Protein AF-A0A401YD16-F1 (afdb_monomer)

Sequence (70 aa):
MWESPGVVPQEGVTCKVVDHPHVGTLTLDCDVLHAAGSDLRVIVHTAEPDTPDAERLALLGVLGTRSLTG

Organism: NCBI:txid516124

Mean predicted aligned error: 8.51 Å

pLDDT: mean 82.09, std 14.61, range [42.56, 94.62]

InterPro domains:
  IPR041413 MmyB-like transcription regulator ligand binding [PF17765] (2-60)

Structure (mmCIF, N/CA/C/O backbone):
data_AF-A0A401YD16-F1
#
_entry.id   AF-A0A401YD16-F1
#
loop_
_atom_site.group_PDB
_atom_site.id
_atom_site.type_symbol
_atom_site.label_atom_id
_atom_site.label_alt_id
_atom_site.label_comp_id
_atom_site.label_asym_id
_atom_site.label_entity_id
_atom_site.label_seq_id
_atom_site.pdbx_PDB_ins_code
_atom_site.Cartn_x
_atom_site.Cartn_y
_atom_site.Cartn_z
_atom_site.occupancy
_atom_site.B_iso_or_equiv
_atom_site.auth_seq_id
_atom_site.auth_comp_id
_atom_site.auth_asym_id
_atom_site.auth_atom_id
_atom_site.pdbx_PDB_model_num
ATOM 1 N N . MET A 1 1 ? 4.326 27.426 -19.522 1.00 45.56 1 MET A N 1
ATOM 2 C CA . MET A 1 1 ? 5.294 26.313 -19.595 1.00 45.56 1 MET A CA 1
ATOM 3 C C . MET A 1 1 ? 5.530 25.892 -18.156 1.00 45.56 1 MET A C 1
ATOM 5 O O . MET A 1 1 ? 5.801 26.768 -17.350 1.00 45.56 1 MET A O 1
ATOM 9 N N . TRP A 1 2 ? 5.232 24.647 -17.789 1.00 62.03 2 TRP A N 1
ATOM 10 C CA . TRP A 1 2 ? 5.231 24.223 -16.384 1.00 62.03 2 TRP A CA 1
ATOM 11 C C . TRP A 1 2 ? 6.678 24.108 -15.889 1.00 62.03 2 TRP A C 1
ATOM 13 O O . TRP A 1 2 ? 7.368 23.150 -16.225 1.00 62.03 2 TRP A O 1
ATOM 23 N N . GLU A 1 3 ? 7.149 25.087 -15.119 1.00 62.09 3 GLU A N 1
ATOM 24 C CA . GLU A 1 3 ? 8.403 24.977 -14.372 1.00 62.09 3 GLU A CA 1
ATOM 25 C C . GLU A 1 3 ? 8.101 24.257 -13.059 1.00 62.09 3 GLU A C 1
ATOM 27 O O . GLU A 1 3 ? 7.789 24.866 -12.038 1.00 62.09 3 GLU A O 1
ATOM 32 N N . SER A 1 4 ? 8.104 22.926 -13.112 1.00 70.00 4 SER A N 1
ATOM 33 C CA . SER A 1 4 ? 8.062 22.111 -11.898 1.00 70.00 4 SER A CA 1
ATOM 34 C C . SER A 1 4 ? 9.501 21.983 -11.395 1.00 70.00 4 SER A C 1
ATOM 36 O O . SER A 1 4 ? 10.364 21.639 -12.210 1.00 70.00 4 SER A O 1
ATOM 38 N N . PRO A 1 5 ? 9.798 22.246 -10.109 1.00 60.31 5 PRO A N 1
ATOM 39 C CA . PRO A 1 5 ? 11.126 21.983 -9.562 1.00 60.31 5 PRO A CA 1
ATOM 40 C C . PRO A 1 5 ? 11.503 20.536 -9.882 1.00 60.31 5 PRO A C 1
ATOM 42 O O . PRO A 1 5 ? 10.648 19.654 -9.795 1.00 60.31 5 PRO A O 1
ATOM 45 N N . GLY A 1 6 ? 12.744 20.319 -10.330 1.00 56.72 6 GLY A N 1
ATOM 46 C CA . GLY A 1 6 ? 13.200 19.032 -10.851 1.00 56.72 6 GLY A CA 1
ATOM 47 C C . GLY A 1 6 ? 12.867 17.899 -9.887 1.00 56.72 6 GLY A C 1
ATOM 48 O O . GLY A 1 6 ? 13.518 17.750 -8.857 1.00 56.72 6 GLY A O 1
ATOM 49 N N . VAL A 1 7 ? 11.827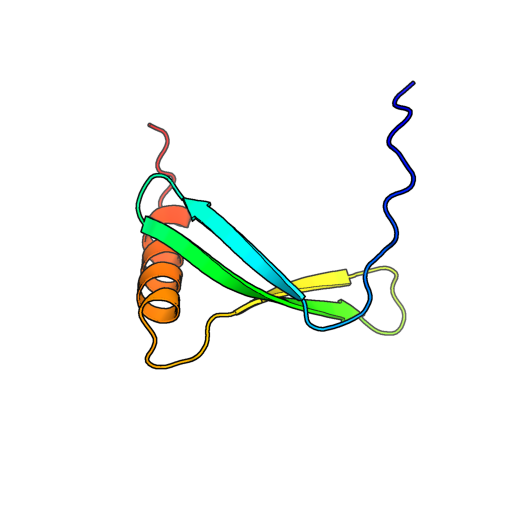 17.126 -10.212 1.00 63.03 7 VAL A N 1
ATOM 50 C CA . VAL A 1 7 ? 11.464 15.918 -9.475 1.00 63.03 7 VAL A CA 1
ATOM 51 C C . VAL A 1 7 ? 12.603 14.938 -9.691 1.00 63.03 7 VAL A C 1
ATOM 53 O O . VAL A 1 7 ? 12.780 14.410 -10.789 1.00 63.03 7 VAL A O 1
ATOM 56 N N . VAL A 1 8 ? 13.407 14.736 -8.652 1.00 63.06 8 VAL A N 1
ATOM 57 C CA . VAL A 1 8 ? 14.413 13.681 -8.654 1.00 63.06 8 VAL A CA 1
ATOM 58 C C . VAL A 1 8 ? 13.681 12.344 -8.515 1.00 63.06 8 VAL A C 1
ATOM 60 O O . VAL A 1 8 ? 12.866 12.193 -7.603 1.00 63.06 8 VAL A O 1
ATOM 63 N N . PRO A 1 9 ? 13.908 11.370 -9.412 1.00 57.06 9 PRO A N 1
ATOM 64 C CA . PRO A 1 9 ? 13.451 10.010 -9.181 1.00 57.06 9 PRO A CA 1
ATOM 65 C C . PRO A 1 9 ? 14.106 9.508 -7.894 1.00 57.06 9 PRO A C 1
ATOM 67 O O . PRO A 1 9 ? 15.330 9.453 -7.806 1.00 57.06 9 PRO A O 1
ATOM 70 N N . GLN A 1 10 ? 13.304 9.194 -6.882 1.00 61.47 10 GLN A N 1
ATOM 71 C CA . GLN A 1 10 ? 13.812 8.577 -5.665 1.00 61.47 10 GLN A CA 1
ATOM 72 C C . GLN A 1 10 ? 13.908 7.070 -5.930 1.00 61.47 10 GLN A C 1
ATOM 74 O O . GLN A 1 10 ? 12.888 6.413 -6.131 1.00 61.47 10 GLN A O 1
ATOM 79 N N . GLU A 1 11 ? 15.127 6.541 -6.022 1.00 57.75 11 GLU A N 1
ATOM 80 C CA . GLU A 1 11 ? 15.370 5.108 -6.222 1.00 57.75 11 GLU A CA 1
ATOM 81 C C . GLU A 1 11 ? 15.390 4.401 -4.854 1.00 57.75 11 GLU A C 1
ATOM 83 O O . GLU A 1 11 ? 16.200 4.749 -3.995 1.00 57.75 11 GLU A O 1
ATOM 88 N N . GLY A 1 12 ? 14.488 3.435 -4.631 1.00 63.81 12 GLY A N 1
ATOM 89 C CA . GLY A 1 12 ? 14.424 2.615 -3.408 1.00 63.81 12 GLY A CA 1
ATOM 90 C C . GLY A 1 12 ? 13.023 2.473 -2.798 1.00 63.81 12 GLY A C 1
ATOM 91 O O . GLY A 1 12 ? 12.068 3.080 -3.279 1.00 63.81 12 GLY A O 1
ATOM 92 N N . VAL A 1 13 ? 12.924 1.669 -1.730 1.00 61.56 13 VAL A N 1
ATOM 93 C CA . VAL A 1 13 ? 11.707 1.527 -0.909 1.00 61.56 13 VAL A CA 1
ATOM 94 C C . VAL A 1 13 ? 11.446 2.856 -0.203 1.00 61.56 13 VAL A C 1
ATOM 96 O O . VAL A 1 13 ? 12.306 3.349 0.529 1.00 61.56 13 VAL A O 1
ATOM 99 N N . THR A 1 14 ? 10.286 3.464 -0.437 1.00 80.50 14 THR A N 1
ATOM 100 C CA . THR A 1 14 ? 9.911 4.741 0.187 1.00 80.50 14 THR A CA 1
ATOM 101 C C . THR A 1 14 ? 8.568 4.641 0.893 1.00 80.50 14 THR A C 1
ATOM 103 O O . THR A 1 14 ? 7.602 4.143 0.325 1.00 80.50 14 THR A O 1
ATOM 106 N N . CYS A 1 15 ? 8.486 5.125 2.133 1.00 87.25 15 CYS A N 1
ATOM 107 C CA . CYS A 1 15 ? 7.229 5.165 2.870 1.00 87.25 15 CYS A CA 1
ATOM 108 C C . CYS A 1 15 ? 6.402 6.385 2.444 1.00 87.25 15 CYS A C 1
ATOM 110 O O . CYS A 1 15 ? 6.861 7.529 2.489 1.00 87.25 15 CYS A O 1
ATOM 112 N N . LYS A 1 16 ? 5.148 6.141 2.075 1.00 88.44 16 LYS A N 1
ATOM 113 C CA . LYS A 1 16 ? 4.172 7.142 1.661 1.00 88.44 16 LYS A CA 1
ATOM 114 C C . LYS A 1 16 ? 2.983 7.117 2.602 1.00 88.44 16 LYS A C 1
ATOM 116 O O . LYS A 1 16 ? 2.358 6.082 2.799 1.00 88.44 16 LYS A O 1
ATOM 121 N N . VAL A 1 17 ? 2.630 8.288 3.120 1.00 92.44 17 VAL A N 1
ATOM 122 C CA . VAL A 1 17 ? 1.403 8.472 3.895 1.00 92.44 17 VAL A CA 1
ATOM 123 C C . VAL A 1 17 ? 0.324 9.041 2.978 1.00 92.44 17 VAL A C 1
ATOM 125 O O . VAL A 1 17 ? 0.550 10.038 2.291 1.00 92.44 17 VAL A O 1
ATOM 128 N N . VAL A 1 18 ? -0.840 8.397 2.944 1.00 90.50 18 VAL A N 1
ATOM 129 C CA . VAL A 1 18 ? -1.994 8.796 2.128 1.00 90.50 18 VAL A CA 1
ATOM 130 C C . VAL A 1 18 ? -3.181 9.050 3.041 1.00 90.50 18 VAL A C 1
ATOM 132 O O . VAL A 1 18 ? -3.570 8.171 3.800 1.00 90.50 18 VAL A O 1
ATOM 135 N N . ASP A 1 19 ? -3.781 10.232 2.945 1.00 93.12 19 ASP A N 1
ATOM 136 C CA . ASP A 1 19 ? -5.068 10.528 3.575 1.00 93.12 19 ASP A CA 1
ATOM 137 C C . ASP A 1 19 ? -6.195 10.180 2.593 1.00 93.12 19 ASP A C 1
ATOM 139 O O . ASP A 1 19 ? -6.377 10.862 1.580 1.00 93.12 19 ASP A O 1
ATOM 143 N N . HIS A 1 20 ? -6.889 9.061 2.831 1.00 87.44 20 HIS A N 1
ATOM 144 C CA . HIS A 1 20 ? -7.966 8.595 1.964 1.00 87.44 20 HIS A CA 1
ATOM 145 C C . HIS A 1 20 ? -9.346 8.875 2.586 1.00 87.44 20 HIS A C 1
ATOM 147 O O . HIS A 1 20 ? -9.627 8.389 3.685 1.00 87.44 20 HIS A O 1
ATOM 153 N N . PRO A 1 21 ? -10.280 9.527 1.862 1.00 88.50 21 PRO A N 1
ATOM 154 C CA . PRO A 1 21 ? -11.545 10.017 2.426 1.00 88.50 21 PRO A CA 1
ATOM 155 C C . PRO A 1 21 ? -12.450 8.920 3.003 1.00 88.50 21 PRO A C 1
ATOM 157 O O . PRO A 1 21 ? -13.279 9.195 3.865 1.00 88.50 21 PRO A O 1
ATOM 160 N N . HIS A 1 22 ? -12.305 7.678 2.534 1.00 87.12 22 HIS A N 1
ATOM 161 C CA . HIS A 1 22 ? -13.154 6.560 2.958 1.00 87.12 22 HIS A CA 1
ATOM 162 C C . HIS A 1 22 ? -12.471 5.543 3.875 1.00 87.12 22 HIS A C 1
ATOM 164 O O . HIS A 1 22 ? -13.172 4.817 4.572 1.00 87.12 22 HIS A O 1
ATOM 170 N N . VAL A 1 23 ? -11.136 5.454 3.869 1.00 89.00 23 VAL A N 1
ATOM 171 C CA . VAL A 1 23 ? -10.409 4.445 4.674 1.00 89.00 23 VAL A CA 1
ATOM 172 C C . VAL A 1 23 ? -9.457 5.069 5.697 1.00 89.00 23 VAL A C 1
ATOM 174 O O . VAL A 1 23 ? -8.843 4.347 6.479 1.00 89.00 23 VAL A O 1
ATOM 177 N N . GLY A 1 24 ? -9.390 6.403 5.741 1.00 89.94 24 GLY A N 1
ATOM 178 C CA . GLY A 1 24 ? -8.537 7.166 6.641 1.00 89.94 24 GLY A CA 1
ATOM 179 C C . GLY A 1 24 ? -7.085 7.230 6.173 1.00 89.94 24 GLY A C 1
ATOM 180 O O . GLY A 1 24 ? -6.766 6.967 5.012 1.00 89.94 24 GLY A O 1
ATOM 181 N N . THR A 1 25 ? -6.205 7.603 7.100 1.00 93.75 25 THR A N 1
ATOM 182 C CA . THR A 1 25 ? -4.763 7.660 6.860 1.00 93.75 25 THR A CA 1
ATOM 183 C C . THR A 1 25 ? -4.169 6.258 6.732 1.00 93.75 25 THR A C 1
ATOM 185 O O . THR A 1 25 ? -4.432 5.385 7.560 1.00 93.75 25 THR A O 1
ATOM 188 N N . LEU A 1 26 ? -3.350 6.078 5.701 1.00 93.19 26 LEU A N 1
ATOM 189 C CA . LEU A 1 26 ? -2.649 4.852 5.338 1.00 93.19 26 LEU A CA 1
ATOM 190 C C . LEU A 1 26 ? -1.152 5.120 5.256 1.00 93.19 26 LEU A C 1
ATOM 192 O O . LEU A 1 26 ? -0.754 6.078 4.588 1.00 93.19 26 LEU A O 1
ATOM 196 N N . THR A 1 27 ? -0.333 4.247 5.834 1.00 94.25 27 THR A N 1
ATOM 197 C CA . THR A 1 27 ? 1.107 4.205 5.546 1.00 94.25 27 THR A CA 1
ATOM 198 C C . THR A 1 27 ? 1.390 3.062 4.584 1.00 94.25 27 THR A C 1
ATOM 200 O O . THR A 1 27 ? 0.978 1.932 4.832 1.00 94.25 27 THR A O 1
ATOM 203 N N . LEU A 1 28 ? 2.057 3.361 3.471 1.00 93.06 28 LEU A N 1
ATOM 204 C CA . LEU A 1 28 ? 2.361 2.397 2.420 1.00 93.06 28 LEU A CA 1
ATOM 205 C C . LEU A 1 28 ? 3.842 2.432 2.076 1.00 93.06 28 LEU A C 1
ATOM 207 O O . LEU A 1 28 ? 4.402 3.504 1.846 1.00 93.06 28 LEU A O 1
ATOM 211 N N . ASP A 1 29 ? 4.445 1.264 1.950 1.00 92.19 29 ASP A N 1
ATOM 212 C CA . ASP A 1 29 ? 5.738 1.120 1.307 1.00 92.19 29 ASP A CA 1
ATOM 213 C C . ASP A 1 29 ? 5.560 1.207 -0.204 1.00 92.19 29 ASP A C 1
ATOM 215 O O . ASP A 1 29 ? 4.585 0.718 -0.782 1.00 92.19 29 ASP A O 1
ATOM 219 N N . CYS A 1 30 ? 6.474 1.920 -0.844 1.00 91.44 30 CYS A N 1
ATOM 220 C CA . CYS A 1 30 ? 6.472 2.143 -2.274 1.00 91.44 30 CYS A CA 1
ATOM 221 C C . CYS A 1 30 ? 7.737 1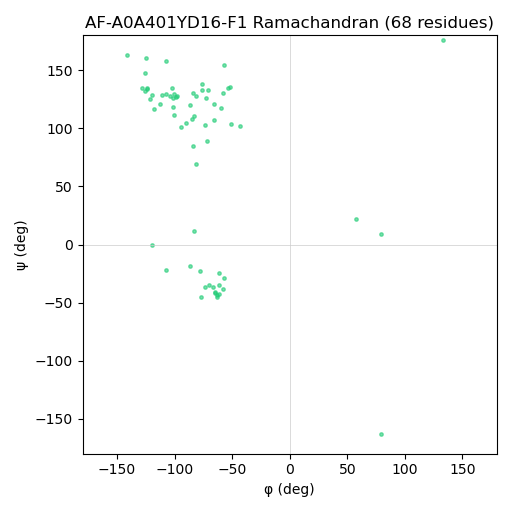.548 -2.865 1.00 91.44 30 CYS A C 1
ATOM 223 O O . CYS A 1 30 ? 8.834 2.049 -2.613 1.00 91.44 30 CYS A O 1
ATOM 225 N N . ASP A 1 31 ? 7.554 0.552 -3.715 1.00 89.56 31 ASP A N 1
ATOM 226 C CA . ASP A 1 31 ? 8.625 -0.069 -4.476 1.00 89.56 31 ASP A CA 1
ATOM 227 C C . ASP A 1 31 ? 8.526 0.352 -5.935 1.00 89.56 31 ASP A C 1
ATOM 229 O O . ASP A 1 31 ? 7.471 0.233 -6.563 1.00 89.56 31 ASP A O 1
ATOM 233 N N . VAL A 1 32 ? 9.633 0.829 -6.501 1.00 88.88 32 VAL A N 1
ATOM 234 C CA . VAL A 1 32 ? 9.732 1.097 -7.938 1.00 88.88 32 VAL A CA 1
ATOM 235 C C . VAL A 1 32 ? 10.483 -0.052 -8.594 1.00 88.88 32 VAL A C 1
ATOM 237 O O . VAL A 1 32 ? 11.681 -0.232 -8.391 1.00 88.88 32 VAL A O 1
ATOM 240 N N . LEU A 1 33 ? 9.771 -0.830 -9.402 1.00 89.44 33 LEU A N 1
ATOM 241 C CA . LEU A 1 33 ? 10.313 -1.959 -10.144 1.00 89.44 33 LEU A CA 1
ATOM 242 C C . LEU A 1 33 ? 10.565 -1.554 -11.597 1.00 89.44 33 LEU A C 1
ATOM 244 O O . LEU A 1 33 ? 9.685 -1.019 -12.276 1.00 89.44 33 LEU A O 1
ATOM 248 N N . HIS A 1 34 ? 11.768 -1.838 -12.088 1.00 89.94 34 HIS A N 1
ATOM 249 C CA . HIS A 1 34 ? 12.169 -1.566 -13.466 1.00 89.94 34 HIS A CA 1
ATOM 250 C C . HIS A 1 34 ? 12.047 -2.833 -14.315 1.00 89.94 34 HIS A C 1
ATOM 252 O O . HIS A 1 34 ? 12.616 -3.872 -13.977 1.00 89.94 34 HIS A O 1
ATOM 258 N N . ALA A 1 35 ? 11.331 -2.750 -15.438 1.00 90.00 35 ALA A N 1
ATOM 259 C CA . ALA A 1 35 ? 11.226 -3.862 -16.376 1.00 90.00 35 ALA A CA 1
ATOM 260 C C . ALA A 1 35 ? 12.421 -3.848 -17.342 1.00 90.00 35 ALA A C 1
ATOM 262 O O . ALA A 1 35 ? 12.519 -2.988 -18.221 1.00 90.00 35 ALA A O 1
ATOM 263 N N . ALA A 1 36 ? 13.336 -4.805 -17.171 1.00 90.38 36 ALA A N 1
ATOM 264 C CA . ALA A 1 36 ? 14.564 -4.893 -17.956 1.00 90.38 36 ALA A CA 1
ATOM 265 C C . ALA A 1 36 ? 14.293 -4.888 -19.473 1.00 90.38 36 ALA A C 1
ATOM 267 O O . ALA A 1 36 ? 13.423 -5.604 -19.965 1.00 90.38 36 ALA A O 1
ATOM 268 N N . GLY A 1 37 ? 15.067 -4.090 -20.214 1.00 90.38 37 GLY A N 1
ATOM 269 C CA . GLY A 1 37 ? 14.929 -3.962 -21.669 1.00 90.38 37 GLY A CA 1
ATOM 270 C C . GLY A 1 37 ? 13.788 -3.048 -22.128 1.00 90.38 37 GLY A C 1
ATOM 271 O O . GLY A 1 37 ? 13.497 -3.007 -23.320 1.00 90.38 37 GLY A O 1
ATOM 272 N N . SER A 1 38 ? 13.155 -2.311 -21.214 1.00 89.81 38 SER A N 1
ATOM 273 C CA . SER A 1 38 ? 12.139 -1.309 -21.536 1.00 89.81 38 SER A CA 1
ATOM 274 C C . SER A 1 38 ? 12.276 -0.077 -20.646 1.00 89.81 38 SER A C 1
ATOM 276 O O . SER A 1 38 ? 12.861 -0.141 -19.567 1.00 89.81 38 SER A O 1
ATOM 278 N N . ASP A 1 39 ? 11.655 1.023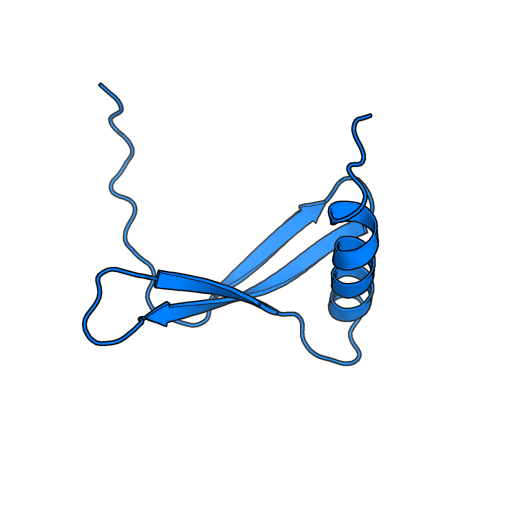 -21.062 1.00 88.62 39 ASP A N 1
ATOM 279 C CA . ASP A 1 39 ? 11.513 2.221 -20.230 1.00 88.62 39 ASP A CA 1
ATOM 280 C C . ASP A 1 39 ? 10.312 2.134 -19.262 1.00 88.62 39 ASP A C 1
ATOM 282 O O . ASP A 1 39 ? 9.915 3.132 -18.656 1.00 88.62 39 ASP A O 1
ATOM 286 N N . LEU A 1 40 ? 9.709 0.947 -19.100 1.00 90.00 40 LEU A N 1
ATOM 287 C CA . LEU A 1 40 ? 8.580 0.732 -18.199 1.00 90.00 40 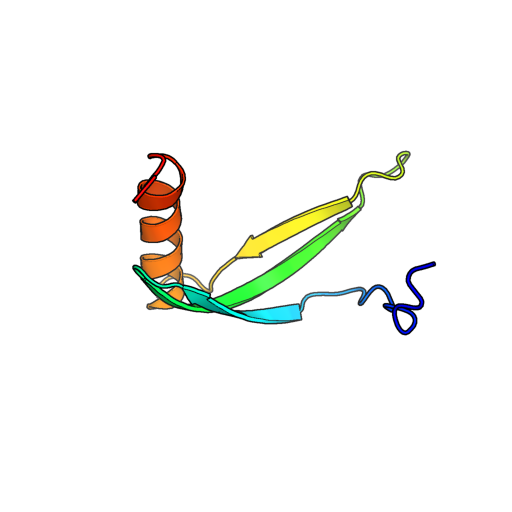LEU A CA 1
ATOM 288 C C . LEU A 1 40 ? 9.041 0.678 -16.737 1.00 90.00 40 LEU A C 1
ATOM 290 O O . LEU A 1 40 ? 9.965 -0.054 -16.368 1.00 90.00 40 LEU A O 1
ATOM 294 N N . ARG A 1 41 ? 8.319 1.413 -15.888 1.00 88.62 41 ARG A N 1
ATOM 295 C CA . ARG A 1 41 ? 8.463 1.403 -14.430 1.00 88.62 41 ARG A CA 1
ATOM 296 C C . ARG A 1 41 ? 7.119 1.072 -13.798 1.00 88.62 41 ARG A C 1
ATOM 298 O O . ARG A 1 41 ? 6.104 1.650 -14.182 1.00 88.62 41 ARG A O 1
ATOM 305 N N . VAL A 1 42 ? 7.120 0.164 -12.832 1.00 90.25 42 VAL A N 1
ATOM 306 C CA . VAL A 1 42 ? 5.939 -0.202 -12.044 1.00 90.25 42 VAL A CA 1
ATOM 307 C C . VAL A 1 42 ? 6.143 0.306 -10.628 1.00 90.25 42 VAL A C 1
ATOM 309 O O . VAL A 1 42 ? 7.180 0.042 -10.030 1.00 90.25 42 VAL A O 1
ATOM 312 N N . ILE A 1 43 ? 5.161 1.029 -10.099 1.00 89.75 43 ILE A N 1
ATOM 313 C CA . ILE A 1 43 ? 5.149 1.447 -8.698 1.00 89.75 43 ILE A CA 1
ATOM 314 C C . ILE A 1 43 ? 4.199 0.511 -7.965 1.00 89.75 43 ILE A C 1
ATOM 316 O O . ILE A 1 43 ? 3.015 0.445 -8.299 1.00 89.75 43 ILE A O 1
ATOM 320 N N . VAL A 1 44 ? 4.724 -0.222 -6.994 1.00 91.31 44 VAL A N 1
ATOM 321 C CA . VAL A 1 44 ? 3.951 -1.115 -6.136 1.00 91.31 44 VAL A CA 1
ATOM 322 C C . VAL A 1 44 ? 3.753 -0.425 -4.797 1.00 91.31 44 VAL A C 1
ATOM 324 O O . VAL A 1 44 ? 4.686 0.160 -4.255 1.00 91.31 44 VAL A O 1
ATOM 327 N N . HIS A 1 45 ? 2.524 -0.467 -4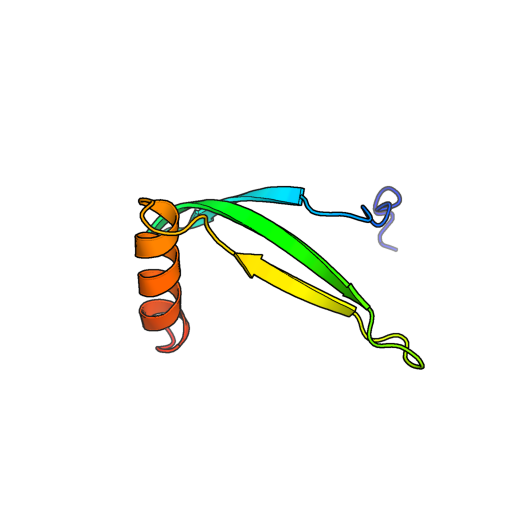.292 1.00 91.94 45 HIS A N 1
ATOM 328 C CA . HIS A 1 45 ? 2.183 0.026 -2.966 1.00 91.94 45 HIS A CA 1
ATOM 329 C C . HIS A 1 45 ? 1.793 -1.151 -2.080 1.00 91.94 45 HIS A C 1
ATOM 331 O O . HIS A 1 45 ? 0.845 -1.872 -2.401 1.00 91.94 45 HIS A O 1
ATOM 337 N N . THR A 1 46 ? 2.514 -1.336 -0.980 1.00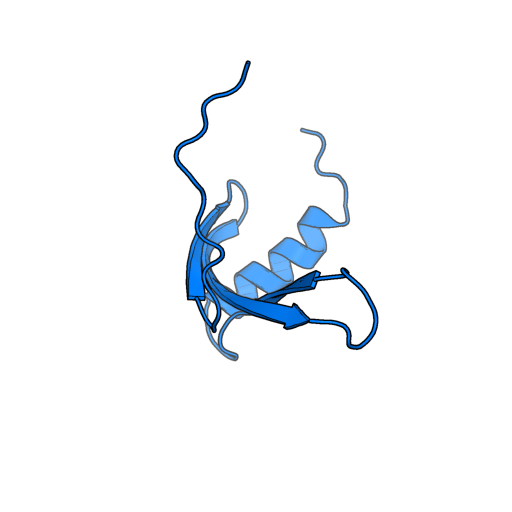 92.62 46 THR A N 1
ATOM 338 C CA . THR A 1 46 ? 2.287 -2.411 -0.011 1.00 92.62 46 THR A CA 1
ATOM 339 C C . THR A 1 46 ? 2.088 -1.849 1.387 1.00 92.62 46 THR A C 1
ATOM 341 O O . THR A 1 46 ? 2.460 -0.717 1.674 1.00 92.62 46 THR A O 1
ATOM 344 N N . ALA A 1 47 ? 1.484 -2.647 2.257 1.00 94.31 47 ALA A N 1
ATOM 345 C CA . ALA A 1 47 ? 1.425 -2.393 3.688 1.00 94.31 47 ALA A CA 1
ATOM 346 C C . ALA A 1 47 ? 1.959 -3.631 4.412 1.00 94.31 47 ALA A C 1
ATOM 348 O O . ALA A 1 47 ? 1.772 -4.750 3.924 1.00 94.31 47 ALA A O 1
ATOM 349 N N . GLU A 1 48 ? 2.597 -3.428 5.562 1.00 91.94 48 GLU A N 1
ATOM 350 C CA . GLU A 1 48 ? 3.090 -4.524 6.396 1.00 91.94 48 GLU A CA 1
ATOM 351 C C . GLU A 1 48 ? 1.921 -5.460 6.781 1.00 91.94 48 GLU A C 1
ATOM 353 O O . GLU A 1 48 ? 0.873 -4.968 7.222 1.00 91.94 48 GLU A O 1
ATOM 358 N N . PRO A 1 49 ? 2.043 -6.788 6.602 1.00 91.06 49 PRO A N 1
ATOM 359 C CA . PRO A 1 49 ? 1.006 -7.745 6.980 1.00 91.06 49 PRO A CA 1
ATOM 360 C C . PRO A 1 49 ? 0.625 -7.651 8.463 1.00 91.06 49 PRO A C 1
ATOM 362 O O . PRO A 1 49 ? 1.406 -7.215 9.303 1.00 91.06 49 PRO A O 1
ATOM 365 N N . ASP A 1 50 ? -0.606 -8.062 8.777 1.00 92.94 50 ASP A N 1
ATOM 366 C CA . ASP A 1 50 ? -1.168 -8.041 10.137 1.00 92.94 50 ASP A CA 1
ATOM 367 C C . ASP A 1 50 ? -1.187 -6.644 10.803 1.00 92.94 50 ASP A C 1
ATOM 369 O O . ASP A 1 50 ? -1.286 -6.519 12.026 1.00 92.94 50 ASP A O 1
ATOM 373 N N . THR A 1 51 ? -1.140 -5.573 9.999 1.00 93.56 51 THR A N 1
ATOM 374 C CA . THR A 1 51 ? -1.296 -4.186 10.460 1.00 93.56 51 THR A CA 1
ATOM 375 C C . THR A 1 51 ? -2.644 -3.578 10.050 1.00 93.56 51 THR A C 1
ATOM 377 O O . THR A 1 51 ? -3.244 -3.991 9.052 1.00 93.56 51 THR A O 1
ATOM 380 N N . PRO A 1 52 ? -3.115 -2.523 10.748 1.00 94.12 52 PRO A N 1
ATOM 381 C CA . PRO A 1 52 ? -4.302 -1.775 10.331 1.00 94.12 52 PRO A CA 1
ATOM 382 C C . PRO A 1 52 ? -4.192 -1.190 8.916 1.00 94.12 52 PRO A C 1
ATOM 384 O O . PRO A 1 52 ? -5.202 -1.018 8.236 1.00 94.12 52 PRO A O 1
ATOM 387 N N . ASP A 1 53 ? -2.978 -0.879 8.458 1.00 94.44 53 ASP A N 1
ATOM 388 C C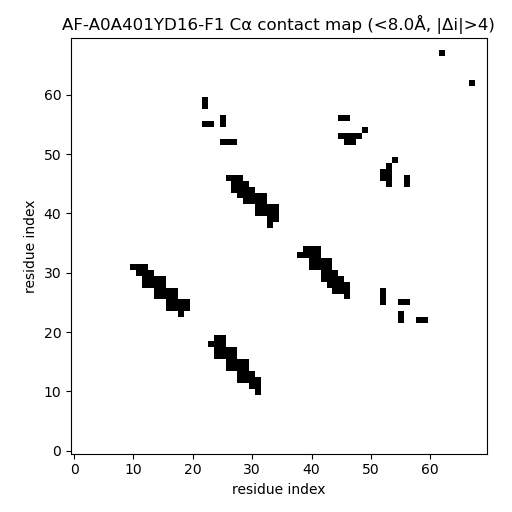A . ASP A 1 53 ? -2.755 -0.366 7.107 1.00 94.44 53 ASP A CA 1
ATOM 389 C C . ASP A 1 53 ? -2.988 -1.447 6.044 1.00 94.44 53 ASP A C 1
ATOM 391 O O . ASP A 1 53 ? -3.575 -1.147 5.004 1.00 94.44 53 ASP A O 1
ATOM 395 N N . ALA A 1 54 ? -2.659 -2.714 6.325 1.00 94.62 54 ALA A N 1
ATOM 396 C CA . ALA A 1 54 ? -2.999 -3.834 5.445 1.00 94.62 54 ALA A CA 1
ATOM 397 C C . ALA A 1 54 ? -4.517 -4.049 5.330 1.00 94.62 54 ALA A C 1
ATOM 399 O O . ALA A 1 54 ? -5.032 -4.243 4.226 1.00 94.62 54 ALA A O 1
ATOM 400 N N . GLU A 1 55 ? -5.255 -3.947 6.439 1.00 94.38 55 GLU A N 1
ATOM 401 C CA . GLU A 1 55 ? -6.721 -4.047 6.425 1.00 94.38 55 GLU A CA 1
ATOM 402 C C . GLU A 1 55 ? -7.363 -2.916 5.607 1.00 94.38 55 GLU A C 1
ATOM 404 O O . GLU A 1 55 ? -8.237 -3.151 4.767 1.00 94.38 55 GLU A O 1
ATOM 409 N N . ARG A 1 56 ? -6.904 -1.676 5.807 1.00 94.50 56 ARG A N 1
ATOM 410 C CA . ARG A 1 56 ? -7.391 -0.515 5.052 1.00 94.50 56 ARG A CA 1
ATOM 411 C C . ARG A 1 56 ? -7.004 -0.585 3.573 1.00 94.50 56 ARG A C 1
ATOM 413 O O . ARG A 1 56 ? -7.813 -0.195 2.731 1.00 94.50 56 ARG A O 1
ATOM 420 N N . LEU A 1 57 ? -5.816 -1.097 3.237 1.00 93.75 57 LEU A N 1
ATOM 421 C CA . LEU A 1 57 ? -5.389 -1.319 1.852 1.00 93.75 57 LEU A CA 1
ATOM 422 C C . LEU A 1 57 ? -6.268 -2.376 1.163 1.00 93.75 57 LEU A C 1
ATOM 424 O O . LEU A 1 57 ? -6.692 -2.176 0.023 1.00 93.75 57 LEU A O 1
ATOM 428 N N . ALA A 1 58 ? -6.619 -3.459 1.861 1.00 92.50 58 ALA A N 1
ATOM 429 C CA . ALA A 1 58 ? -7.558 -4.458 1.354 1.00 92.50 58 ALA A CA 1
ATOM 430 C C . ALA A 1 58 ? -8.957 -3.858 1.120 1.00 92.50 58 ALA A C 1
ATOM 432 O O . ALA A 1 58 ? -9.566 -4.083 0.069 1.00 92.50 58 ALA A O 1
ATOM 433 N N . LEU A 1 59 ? -9.447 -3.036 2.056 1.00 91.94 59 LEU A N 1
ATOM 434 C CA . LEU A 1 59 ? -10.712 -2.316 1.903 1.00 91.94 59 LEU A CA 1
ATOM 435 C C . LEU A 1 59 ? -10.675 -1.352 0.708 1.00 91.94 59 LEU A C 1
ATOM 437 O O . LEU A 1 59 ? -11.625 -1.313 -0.075 1.00 91.94 59 LEU A O 1
ATOM 441 N N . LEU A 1 60 ? -9.574 -0.620 0.524 1.00 91.00 60 LEU A N 1
ATOM 442 C CA . LEU A 1 60 ? -9.371 0.255 -0.628 1.00 91.00 60 LEU A CA 1
ATOM 443 C C . LEU A 1 60 ? -9.455 -0.520 -1.951 1.00 91.00 60 LEU A C 1
ATOM 445 O O . LEU A 1 60 ? -10.053 -0.019 -2.898 1.00 91.00 60 LEU A O 1
ATOM 449 N N . GLY A 1 61 ? -8.942 -1.752 -2.019 1.00 88.62 61 GLY A N 1
ATOM 450 C CA . GLY A 1 61 ? -9.082 -2.611 -3.200 1.00 88.62 61 GLY A CA 1
ATOM 451 C C . GLY A 1 61 ? -10.539 -2.953 -3.543 1.00 88.62 61 GLY A C 1
ATOM 452 O O . GLY A 1 61 ? -10.906 -3.018 -4.716 1.00 88.62 61 GLY A O 1
ATOM 453 N N . VAL A 1 62 ? -11.404 -3.109 -2.537 1.00 89.44 62 VAL A N 1
ATOM 454 C CA . VAL A 1 62 ? -12.845 -3.359 -2.731 1.00 89.44 62 VAL A CA 1
ATOM 455 C C . VAL A 1 62 ? -13.589 -2.081 -3.122 1.00 89.44 62 VAL A C 1
ATOM 457 O O . VAL A 1 62 ? -14.414 -2.094 -4.037 1.00 89.44 62 VAL A O 1
ATOM 460 N N . LEU A 1 63 ? -13.310 -0.977 -2.426 1.00 84.75 63 LEU A N 1
ATOM 461 C CA . LEU A 1 63 ? -13.981 0.306 -2.642 1.00 84.75 63 LEU A CA 1
ATOM 462 C C . LEU A 1 63 ? -13.523 0.995 -3.930 1.00 84.75 63 LEU A C 1
ATOM 464 O O . LEU A 1 63 ? -14.337 1.604 -4.601 1.00 84.75 63 LEU A O 1
ATOM 468 N N . GLY A 1 64 ? -12.246 0.899 -4.294 1.00 75.06 64 GLY A N 1
ATOM 469 C CA . GLY A 1 64 ? -11.679 1.558 -5.473 1.00 75.06 64 GLY A CA 1
ATOM 470 C C . GLY A 1 64 ? -11.995 0.855 -6.795 1.00 75.06 64 GLY A C 1
ATOM 471 O O . GLY A 1 64 ? -11.979 1.490 -7.846 1.00 75.06 64 GLY A O 1
ATOM 472 N N . THR A 1 65 ? -12.315 -0.444 -6.765 1.00 72.44 65 THR A N 1
ATOM 473 C CA . THR A 1 65 ? -12.712 -1.218 -7.960 1.00 72.44 65 THR A CA 1
ATOM 474 C C . THR A 1 65 ? -14.205 -1.126 -8.267 1.00 72.44 65 THR A C 1
ATOM 476 O O . THR A 1 65 ? -14.629 -1.379 -9.395 1.00 72.44 65 THR A O 1
ATOM 479 N N . ARG A 1 66 ? -15.016 -0.716 -7.290 1.00 66.12 66 ARG A N 1
ATOM 480 C CA . ARG A 1 66 ? -16.384 -0.248 -7.507 1.00 66.12 66 ARG A CA 1
ATOM 481 C C . ARG A 1 66 ? -16.301 1.262 -7.632 1.00 66.12 66 ARG A C 1
ATOM 483 O O . ARG A 1 66 ? -16.170 1.899 -6.604 1.00 66.12 66 ARG A O 1
ATOM 490 N N . SER A 1 67 ? -16.348 1.843 -8.834 1.00 57.88 67 SER A N 1
ATOM 491 C CA . SER A 1 67 ? -16.370 3.310 -8.984 1.00 57.88 67 SER A CA 1
ATOM 492 C C . SER A 1 67 ? -17.330 3.946 -7.974 1.00 57.88 67 SER A C 1
ATOM 494 O O .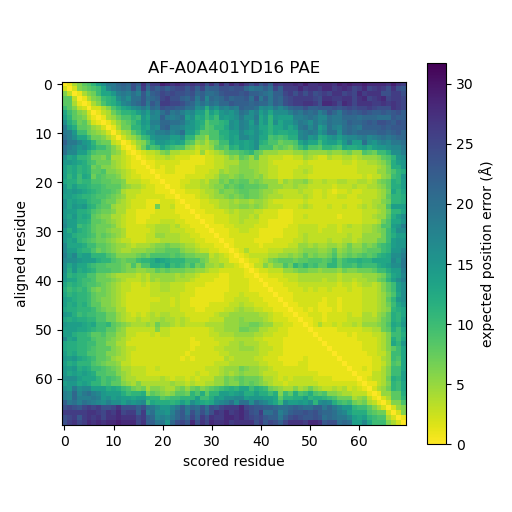 SER A 1 67 ? -18.545 3.929 -8.160 1.00 57.88 67 SER A O 1
ATOM 496 N N . LEU A 1 68 ? -16.780 4.514 -6.902 1.00 55.88 68 LEU A N 1
ATOM 497 C CA . LEU A 1 68 ? -17.476 5.427 -6.015 1.00 55.88 68 LEU A CA 1
ATOM 498 C C . LEU A 1 68 ? -17.422 6.781 -6.711 1.00 55.88 68 LEU A C 1
ATOM 500 O O . LEU A 1 68 ? -16.686 7.680 -6.325 1.00 55.88 68 LEU A O 1
ATOM 504 N N . THR A 1 69 ? -18.155 6.892 -7.816 1.00 50.66 69 THR A N 1
ATOM 505 C CA . THR A 1 69 ? -18.588 8.194 -8.308 1.00 50.66 69 THR A CA 1
ATOM 506 C C . THR A 1 69 ? -19.661 8.674 -7.342 1.00 50.66 69 THR A C 1
ATOM 508 O O . THR A 1 69 ? -20.835 8.333 -7.493 1.00 50.66 69 THR A O 1
ATOM 511 N N . GLY A 1 70 ? -19.213 9.369 -6.300 1.00 42.56 70 GLY A N 1
ATOM 512 C CA . GLY A 1 70 ? -20.003 10.295 -5.499 1.00 42.56 70 GLY A CA 1
ATOM 513 C C . GLY A 1 70 ? -19.508 11.704 -5.762 1.00 42.56 70 GLY A C 1
ATOM 514 O O . GLY A 1 70 ? -18.271 11.860 -5.872 1.00 42.56 70 GLY A O 1
#

Secondary structure (DSSP, 8-state):
-----------S-EEEEEEETTTEEEEEEEEEEE-TTSS-EEEEEE--TTSHHHHHHHHHHHHHHS----

Radius of gyration: 15.13 Å; Cα contacts (8 Å, |Δi|>4): 80; chains: 1; bounding box: 35×34×32 Å

Foldseek 3Di:
DDPDPDDDPDADWDWDWDADPPLGIAIWTWHWDDDPPDPDIDIDTHDDPPDSNRVSVVVCVVDVVPPPPD

Nearest PDB structures (foldseek):
  2nun-assembly1_A  TM=4.526E-01  e=9.487E-01  Pseudomonas savastanoi pv. glycinea
  2dy8-assembly1_A  TM=3.705E-01  e=6.494E+00  Saccharomyces cerevisiae
  4d10-assembly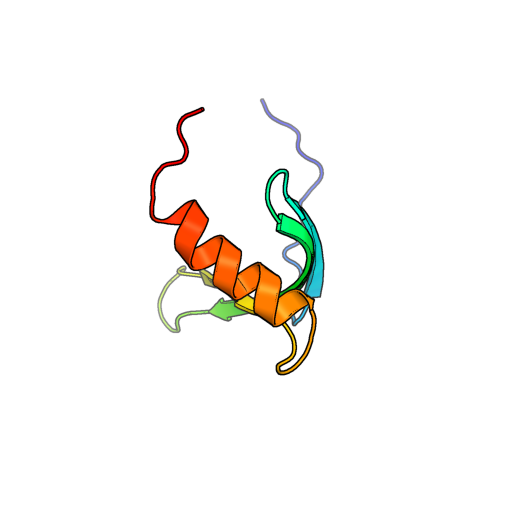1_N  TM=2.743E-01  e=2.560E+00  Homo sapiens
  2k4v-assembly1_A  TM=3.392E-01  e=9.423E+00  Pseudomonas aeruginosa

Solvent-accessible surface area (backbone atoms only — not comparable to full-atom values): 4546 Å² total; per-residue (Å²): 131,90,85,66,78,84,79,72,85,80,89,56,80,40,81,42,78,44,84,37,99,87,65,44,75,33,59,29,43,31,39,72,46,74,46,87,97,54,95,52,71,46,78,46,78,44,44,64,79,99,36,75,38,32,56,37,52,54,49,45,57,59,52,68,72,46,80,77,84,121